Protein AF-A0A2H0YDU5-F1 (afdb_monomer)

Solvent-accessible surface area (backbone atoms only — not comparable to full-atom values): 7111 Å² total; per-residue (Å²): 132,91,78,86,75,84,84,73,52,73,66,55,51,52,49,52,52,50,53,57,43,40,78,77,42,69,82,72,59,81,78,70,63,57,66,54,45,39,44,71,73,66,65,30,44,80,42,69,35,79,58,33,37,81,79,69,70,35,64,54,46,59,42,95,88,64,51,35,38,37,30,18,30,65,36,59,77,74,31,58,72,60,30,53,51,44,54,53,52,38,50,44,52,55,65,77,40,41,76,56,59,76,74,56,78,69,89,47,73,63,61,49,51,37,58,72,71,72,102

Sequence (119 aa):
MSFELPRLTYAEIGRKAREFLHELHPSQEIPIPIEEIIELKLRLNIYPFPRLYRDHGLNGFLTADRTTIMVDEIQYDQMHEKCRFTLAHELGHCVLHESFYADLQFKLVHEYMEWREGL

Mean predicted aligned error: 5.73 Å

Foldseek 3Di:
DDDDDDDDDPVRLVVVLVVVLCVQPVVPDPPRPLQCCQCPVVVAAEAADECCCVPPVDQWAQDLVRRYIYGHNCCVPPVVVSRSVSSSVRVSCCPSCVVVSVPDPPPDPVVVVCVVVVD

Structure (mmCIF, N/CA/C/O backbone):
data_AF-A0A2H0YDU5-F1
#
_entry.id   AF-A0A2H0YDU5-F1
#
loop_
_atom_site.group_PDB
_atom_site.id
_atom_site.type_symbol
_atom_site.label_atom_id
_atom_site.label_alt_id
_atom_site.label_comp_id
_atom_site.label_asym_id
_atom_site.label_entity_id
_atom_site.label_seq_id
_atom_site.pdbx_PDB_ins_code
_atom_site.Cartn_x
_atom_site.Cartn_y
_atom_site.Cartn_z
_atom_site.occupancy
_atom_site.B_iso_or_equiv
_atom_site.auth_seq_id
_atom_site.auth_comp_id
_atom_site.auth_asym_id
_atom_site.auth_atom_id
_atom_site.pdbx_PDB_model_num
ATOM 1 N N . MET A 1 1 ? -20.274 -5.240 -19.057 1.00 44.66 1 MET A N 1
ATOM 2 C CA . MET A 1 1 ? -21.082 -4.739 -17.923 1.00 44.66 1 MET A CA 1
ATOM 3 C C . MET A 1 1 ? -20.721 -3.273 -17.760 1.00 44.66 1 MET A C 1
ATOM 5 O O . MET A 1 1 ? -19.536 -2.986 -17.836 1.00 44.66 1 MET A O 1
ATOM 9 N N . SER A 1 2 ? -21.676 -2.346 -17.640 1.00 46.03 2 SER A N 1
ATOM 10 C CA . SER A 1 2 ? -21.336 -0.951 -17.325 1.00 46.03 2 SER A CA 1
ATOM 11 C C . SER A 1 2 ? -21.192 -0.829 -15.812 1.00 46.03 2 SER A C 1
ATOM 13 O O . SER A 1 2 ? -22.188 -0.903 -15.092 1.00 46.03 2 SER A O 1
ATOM 15 N N . PHE A 1 3 ? -19.960 -0.711 -15.332 1.00 55.25 3 PHE A N 1
ATOM 16 C CA . PHE A 1 3 ? -19.682 -0.452 -13.925 1.00 55.25 3 PHE A CA 1
ATOM 17 C C . PHE A 1 3 ? -19.710 1.063 -13.697 1.00 55.25 3 PHE A C 1
ATOM 19 O O . PHE A 1 3 ? -18.942 1.797 -14.312 1.00 55.25 3 PHE A O 1
ATOM 26 N N . GLU A 1 4 ? -20.601 1.549 -12.832 1.00 60.88 4 GLU A N 1
ATOM 27 C CA . GLU A 1 4 ? -20.556 2.940 -12.375 1.00 60.88 4 GLU A CA 1
ATOM 28 C C . GLU A 1 4 ? -19.643 3.027 -11.148 1.00 60.88 4 GLU A C 1
ATOM 30 O O . GLU A 1 4 ? -20.051 2.745 -10.022 1.00 60.88 4 GLU A O 1
ATOM 35 N N . LEU A 1 5 ? -18.378 3.392 -11.369 1.00 65.81 5 LEU 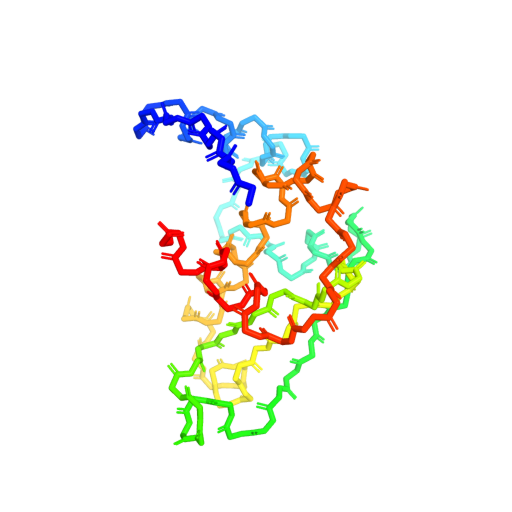A N 1
ATOM 36 C CA . LEU A 1 5 ? -17.461 3.710 -10.278 1.00 65.81 5 LEU A CA 1
ATOM 37 C C . LEU A 1 5 ? -17.841 5.079 -9.679 1.00 65.81 5 LEU A C 1
ATOM 39 O O . LEU A 1 5 ? -17.902 6.070 -10.418 1.00 65.81 5 LEU A O 1
ATOM 4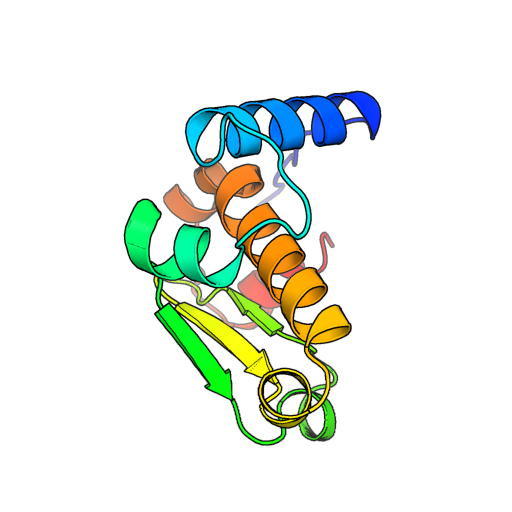3 N N . PRO A 1 6 ? -18.078 5.182 -8.357 1.00 74.44 6 PRO A N 1
ATOM 44 C CA . PRO A 1 6 ? -18.373 6.452 -7.718 1.00 74.44 6 PRO A CA 1
ATOM 45 C C . PRO A 1 6 ? -17.169 7.381 -7.868 1.00 74.44 6 PRO A C 1
ATOM 47 O O . PRO A 1 6 ? -16.066 7.091 -7.401 1.00 74.44 6 PRO A O 1
ATOM 50 N N . ARG A 1 7 ? -17.380 8.524 -8.524 1.00 82.25 7 ARG A N 1
ATOM 51 C CA . ARG A 1 7 ? -16.350 9.555 -8.664 1.00 82.25 7 ARG A CA 1
ATOM 52 C C . ARG A 1 7 ? -16.255 10.350 -7.371 1.00 82.25 7 ARG A C 1
ATOM 54 O O . ARG A 1 7 ? -17.092 11.208 -7.109 1.00 82.25 7 ARG A O 1
ATOM 61 N N . LEU A 1 8 ? -15.228 10.057 -6.584 1.00 85.75 8 LEU A N 1
ATOM 62 C CA . LEU A 1 8 ? -14.901 10.809 -5.379 1.00 85.75 8 LEU A CA 1
ATOM 63 C C . LEU A 1 8 ? -14.022 12.015 -5.721 1.00 85.75 8 LEU A C 1
ATOM 65 O O . LEU A 1 8 ? -13.107 11.940 -6.540 1.00 85.75 8 LEU A O 1
ATOM 69 N N . THR A 1 9 ? -14.270 13.129 -5.049 1.00 92.06 9 THR A N 1
ATOM 70 C CA . THR A 1 9 ? -13.391 14.297 -5.057 1.00 92.06 9 THR A CA 1
ATOM 71 C C . THR A 1 9 ? -12.121 14.029 -4.247 1.00 92.06 9 THR A C 1
ATOM 73 O O . THR A 1 9 ? -12.106 13.215 -3.321 1.00 92.06 9 THR A O 1
ATOM 76 N N . TYR A 1 10 ? -11.050 14.786 -4.509 1.00 90.56 10 TYR A N 1
ATOM 77 C CA . TYR A 1 10 ? -9.828 14.717 -3.695 1.00 90.56 10 TYR A CA 1
ATOM 78 C C . TYR A 1 10 ? -10.081 14.967 -2.202 1.00 90.56 10 TYR A C 1
ATOM 80 O O . TYR A 1 10 ? -9.418 14.369 -1.354 1.00 90.56 10 TYR A O 1
ATOM 88 N N . ALA A 1 11 ? -11.052 15.821 -1.863 1.00 94.62 11 ALA A N 1
ATOM 89 C CA . ALA A 1 11 ? -11.424 16.083 -0.477 1.00 94.62 11 ALA A CA 1
ATOM 90 C C . ALA A 1 11 ? -12.037 14.841 0.193 1.00 94.62 11 ALA A C 1
ATOM 92 O O . ALA A 1 11 ? -11.692 14.524 1.333 1.00 94.62 11 ALA A O 1
ATOM 93 N N . GLU A 1 12 ? -12.902 14.116 -0.520 1.00 92.50 12 GLU A N 1
ATOM 94 C CA . GLU A 1 12 ? -13.516 12.875 -0.039 1.00 92.50 12 GLU A CA 1
ATOM 95 C C . GLU A 1 12 ? -12.497 11.747 0.095 1.00 92.50 12 GLU A C 1
ATOM 97 O O . GLU A 1 12 ? -12.484 11.069 1.123 1.00 92.50 12 GLU A O 1
ATOM 102 N N . ILE A 1 13 ? -11.607 11.587 -0.892 1.00 90.25 13 ILE A N 1
ATOM 103 C CA . ILE A 1 13 ? -10.501 10.620 -0.835 1.00 90.25 13 ILE A CA 1
ATOM 104 C C . ILE A 1 13 ? -9.606 10.932 0.369 1.00 90.25 13 ILE A C 1
ATOM 106 O O . ILE A 1 13 ? -9.336 10.055 1.186 1.00 90.25 13 ILE A O 1
ATOM 110 N N . GLY A 1 14 ? -9.206 12.195 0.539 1.00 92.00 14 GLY A N 1
ATOM 111 C CA . GLY A 1 14 ? -8.372 12.618 1.661 1.00 92.00 14 GLY A CA 1
ATOM 112 C C . GLY A 1 14 ? -9.046 12.425 3.021 1.00 92.00 14 GLY A C 1
ATOM 113 O O . GLY A 1 14 ? -8.377 12.072 3.990 1.00 92.00 14 GLY A O 1
ATOM 114 N N . ARG A 1 15 ? -10.367 12.630 3.114 1.00 94.06 15 ARG A N 1
ATOM 115 C CA . ARG A 1 15 ? -11.131 12.349 4.338 1.00 94.06 15 ARG A CA 1
ATOM 116 C C . ARG A 1 15 ? -11.128 10.853 4.654 1.00 94.06 15 ARG A C 1
ATOM 118 O O . ARG A 1 15 ? -10.743 10.499 5.762 1.00 94.06 15 ARG A O 1
ATOM 125 N N . LYS A 1 16 ? -11.473 10.002 3.683 1.00 92.12 16 LYS A N 1
ATOM 126 C CA . LYS A 1 16 ? -11.460 8.538 3.844 1.00 92.12 16 LYS A CA 1
ATOM 127 C C . LYS A 1 16 ? -10.080 8.022 4.253 1.00 92.12 16 LYS A C 1
ATOM 129 O O . LYS A 1 16 ? -9.983 7.228 5.177 1.00 92.12 16 LYS A O 1
ATOM 134 N N . ALA A 1 17 ? -9.016 8.520 3.621 1.00 92.06 17 ALA A N 1
ATOM 135 C CA . ALA A 1 17 ? -7.646 8.147 3.965 1.00 92.06 17 ALA A CA 1
ATOM 136 C C . ALA A 1 17 ? -7.276 8.537 5.407 1.00 92.06 17 ALA A C 1
ATOM 138 O O . ALA A 1 17 ? -6.654 7.748 6.113 1.00 92.06 17 ALA A O 1
ATOM 139 N N . ARG A 1 18 ? -7.678 9.731 5.870 1.00 92.75 18 ARG A N 1
ATOM 140 C CA . ARG A 1 18 ? -7.443 10.168 7.258 1.00 92.75 18 ARG A CA 1
ATOM 141 C C . ARG A 1 18 ? -8.232 9.351 8.273 1.00 92.75 18 ARG A C 1
ATOM 143 O O . ARG A 1 18 ? -7.675 9.018 9.310 1.00 92.75 18 ARG A O 1
ATOM 150 N N . GLU A 1 19 ? -9.498 9.053 7.990 1.00 94.44 19 GLU A N 1
ATOM 151 C CA . GLU A 1 19 ? -10.346 8.216 8.851 1.00 94.44 19 GLU A CA 1
ATOM 152 C C . GLU A 1 19 ? -9.748 6.814 8.989 1.00 94.44 19 GLU A C 1
ATOM 154 O O . GLU A 1 19 ? -9.463 6.378 10.101 1.00 94.44 19 GLU A O 1
ATOM 159 N N . PHE A 1 20 ? -9.428 6.181 7.859 1.00 93.88 20 PHE A N 1
ATOM 160 C CA . PHE A 1 20 ? -8.770 4.878 7.815 1.00 93.88 20 PHE A CA 1
ATOM 161 C C . PHE A 1 20 ? -7.445 4.862 8.591 1.00 93.88 20 PHE A C 1
ATOM 163 O O . PHE A 1 20 ? -7.192 3.981 9.412 1.00 93.88 20 PHE A O 1
ATOM 170 N N . LEU A 1 21 ? -6.594 5.869 8.370 1.00 94.94 21 LEU A N 1
ATOM 171 C CA . LEU A 1 21 ? -5.323 5.966 9.078 1.00 94.94 21 LEU A CA 1
ATOM 172 C C . LEU A 1 21 ? -5.520 6.207 10.577 1.00 94.94 21 LEU A C 1
ATOM 174 O O . LEU A 1 21 ? -4.750 5.678 11.366 1.00 94.94 21 LEU A O 1
ATOM 178 N N . HIS A 1 22 ? -6.521 6.987 10.986 1.00 95.50 22 HIS A N 1
ATOM 179 C CA . HIS A 1 22 ? -6.770 7.269 12.398 1.00 95.50 22 HIS A CA 1
ATOM 180 C C . HIS A 1 22 ? -7.204 6.021 13.173 1.00 95.50 22 HIS A C 1
ATOM 182 O O . HIS A 1 22 ? -6.803 5.867 14.321 1.00 95.50 22 HIS A O 1
ATOM 188 N N . GLU A 1 23 ? -7.959 5.111 12.555 1.00 95.44 23 GLU A N 1
ATOM 189 C CA . GLU A 1 23 ? -8.349 3.839 13.178 1.00 95.44 23 GLU A CA 1
ATOM 190 C C . GLU A 1 23 ? -7.143 2.925 13.435 1.00 95.44 23 GLU A C 1
ATOM 192 O O . GLU A 1 23 ? -7.061 2.262 14.470 1.00 95.44 23 GLU A O 1
ATOM 197 N N . LEU A 1 24 ? -6.181 2.908 12.510 1.00 95.69 24 LEU A N 1
ATOM 198 C CA . LEU A 1 24 ? -5.037 1.999 12.565 1.00 95.69 24 LEU A CA 1
ATOM 199 C C . LEU A 1 24 ? -3.826 2.622 13.258 1.00 95.69 24 LEU A C 1
ATOM 201 O O . LEU A 1 24 ? -3.087 1.923 13.942 1.00 95.69 24 LEU A O 1
ATOM 205 N N . HIS A 1 25 ? -3.602 3.922 13.107 1.00 95.81 25 HIS A N 1
ATOM 206 C CA . HIS A 1 25 ? -2.476 4.676 13.663 1.00 95.81 25 HIS A CA 1
ATOM 207 C C . HIS A 1 25 ? -2.952 6.035 14.206 1.00 95.81 25 HIS A C 1
ATOM 209 O O . HIS A 1 25 ? -2.685 7.081 13.602 1.00 95.81 25 HIS A O 1
ATOM 215 N N . PRO A 1 26 ? -3.653 6.049 15.360 1.00 94.69 26 PRO A N 1
ATOM 216 C CA . PRO A 1 26 ? -4.267 7.264 15.894 1.00 94.69 26 PRO A CA 1
ATOM 217 C C . PRO A 1 26 ? -3.280 8.400 16.176 1.00 94.69 26 PRO A C 1
ATOM 219 O O . PRO A 1 26 ? -3.678 9.562 16.106 1.00 94.69 26 PRO A O 1
ATOM 222 N N . SER A 1 27 ? -2.013 8.084 16.484 1.00 94.56 27 SER A N 1
ATOM 223 C CA . SER A 1 27 ? -0.987 9.091 16.786 1.00 94.56 27 SER A CA 1
ATOM 224 C C . SER A 1 27 ? -0.606 9.936 15.571 1.00 94.56 27 SER A C 1
ATOM 226 O O . SER A 1 27 ? -0.135 11.055 15.743 1.00 94.56 27 SER A O 1
ATOM 228 N N . GLN A 1 28 ? -0.814 9.419 14.350 1.00 90.81 28 GLN A N 1
ATOM 229 C CA . GLN A 1 28 ? -0.422 10.062 13.087 1.00 90.81 28 GLN A CA 1
ATOM 230 C C . GLN A 1 28 ? 1.061 10.473 13.036 1.00 90.81 28 GLN A C 1
ATOM 232 O O . GLN A 1 28 ? 1.457 11.309 12.223 1.00 90.81 28 GLN A O 1
ATOM 237 N N . GLU A 1 29 ? 1.892 9.872 13.891 1.00 94.56 29 GLU A N 1
ATOM 238 C CA . GLU A 1 29 ? 3.318 10.162 13.952 1.00 94.56 29 GLU A CA 1
ATOM 239 C C . GLU A 1 29 ? 4.001 9.732 12.659 1.00 94.56 29 GLU A C 1
ATOM 241 O O . GLU A 1 29 ? 3.788 8.624 12.156 1.00 94.56 29 GLU A O 1
ATOM 246 N N . ILE A 1 30 ? 4.822 10.637 12.129 1.00 92.50 30 ILE A N 1
ATOM 247 C CA . ILE A 1 30 ? 5.613 10.416 10.926 1.00 92.50 30 ILE A CA 1
ATOM 248 C C . ILE A 1 30 ? 6.974 9.831 11.343 1.00 92.50 30 ILE A C 1
ATOM 250 O O . ILE A 1 30 ? 7.587 10.330 12.287 1.00 92.50 30 ILE A O 1
ATOM 254 N N . PRO A 1 31 ? 7.474 8.819 10.617 1.00 92.44 31 PRO A N 1
ATOM 255 C CA . PRO A 1 31 ? 6.930 8.342 9.351 1.00 92.44 31 PRO A CA 1
ATOM 256 C C . PRO A 1 31 ? 5.871 7.240 9.550 1.00 92.44 31 PRO A C 1
ATOM 258 O O . PRO A 1 31 ? 6.076 6.318 10.329 1.00 92.44 31 PRO A O 1
ATOM 261 N N . ILE A 1 32 ? 4.751 7.313 8.811 1.00 95.81 32 ILE A N 1
ATOM 262 C CA . ILE A 1 32 ? 3.604 6.391 8.959 1.00 95.81 32 ILE A CA 1
ATOM 263 C C . ILE A 1 32 ? 4.042 4.928 8.758 1.00 95.81 32 ILE A C 1
ATOM 265 O O . ILE A 1 32 ? 4.528 4.625 7.663 1.00 95.81 32 ILE A O 1
ATOM 269 N N . PRO A 1 33 ? 3.867 4.019 9.737 1.00 96.44 33 PRO A N 1
ATOM 270 C CA . PRO A 1 33 ? 4.413 2.658 9.688 1.00 96.44 33 PRO A CA 1
ATOM 271 C C . PRO A 1 33 ? 3.585 1.751 8.761 1.00 96.44 33 PRO A C 1
ATOM 273 O O . PRO A 1 33 ? 2.796 0.922 9.206 1.00 96.44 33 PRO A O 1
ATOM 276 N N . ILE A 1 34 ? 3.709 1.963 7.449 1.00 97.25 34 ILE A N 1
ATOM 277 C CA . ILE A 1 34 ? 2.836 1.347 6.447 1.00 97.25 34 ILE A CA 1
ATOM 278 C C . ILE A 1 34 ? 3.030 -0.169 6.353 1.00 97.25 34 ILE A C 1
ATOM 280 O O . ILE A 1 34 ? 2.026 -0.869 6.250 1.00 97.25 34 ILE A O 1
ATOM 284 N N . GLU A 1 35 ? 4.262 -0.684 6.466 1.00 97.31 35 GLU A N 1
ATOM 285 C CA . GLU A 1 35 ? 4.497 -2.133 6.498 1.00 97.31 35 GLU A CA 1
ATOM 286 C C . GLU A 1 35 ? 3.789 -2.781 7.696 1.00 97.31 35 GLU A C 1
ATOM 288 O O . GLU A 1 35 ? 3.021 -3.722 7.522 1.00 97.31 35 GLU A O 1
ATOM 293 N N . GLU A 1 36 ? 3.939 -2.217 8.901 1.00 97.25 36 GLU A N 1
ATOM 294 C CA . GLU A 1 36 ? 3.277 -2.739 10.106 1.00 97.25 36 GLU A CA 1
ATOM 295 C C . GLU A 1 36 ? 1.749 -2.680 10.008 1.00 97.25 36 GLU A C 1
ATOM 297 O O . GLU A 1 36 ? 1.051 -3.588 10.463 1.00 97.25 36 GLU A O 1
ATOM 302 N N . ILE A 1 37 ? 1.206 -1.606 9.426 1.00 97.50 37 ILE A N 1
ATOM 303 C CA . ILE A 1 37 ? -0.236 -1.487 9.195 1.00 97.50 37 ILE A CA 1
ATOM 304 C C . ILE A 1 37 ? -0.711 -2.621 8.276 1.00 97.50 37 ILE A C 1
ATOM 306 O O . ILE A 1 37 ? -1.684 -3.299 8.606 1.00 97.50 37 ILE A O 1
ATOM 310 N N . ILE A 1 38 ? -0.018 -2.850 7.161 1.00 97.56 38 ILE A N 1
ATOM 311 C CA . ILE A 1 38 ? -0.377 -3.870 6.169 1.00 97.56 38 ILE A CA 1
ATOM 312 C C . ILE A 1 38 ? -0.241 -5.281 6.760 1.00 97.56 38 ILE A C 1
ATOM 314 O O . ILE A 1 38 ? -1.210 -6.041 6.753 1.00 97.56 38 ILE A O 1
ATOM 318 N N . GLU A 1 39 ? 0.917 -5.621 7.325 1.00 97.44 39 GLU A N 1
ATOM 319 C CA . GLU A 1 39 ? 1.219 -6.989 7.759 1.00 97.44 39 GLU A CA 1
ATOM 320 C C . GLU A 1 39 ? 0.589 -7.348 9.105 1.00 97.44 39 GLU A C 1
ATOM 322 O O . GLU A 1 39 ? 0.017 -8.427 9.264 1.00 97.44 39 GLU A O 1
ATOM 327 N N . LEU A 1 40 ? 0.660 -6.452 10.092 1.00 96.81 40 LEU A N 1
ATOM 328 C CA . LEU A 1 40 ? 0.281 -6.787 11.468 1.00 96.81 40 LEU A CA 1
ATOM 329 C C . LEU A 1 40 ? -1.175 -6.439 11.773 1.00 96.81 40 LEU A C 1
ATOM 331 O O . LEU A 1 40 ? -1.858 -7.202 12.460 1.00 96.81 40 LEU A O 1
ATOM 335 N N . LYS A 1 41 ? -1.662 -5.293 11.280 1.00 96.00 41 LYS A N 1
ATOM 336 C CA . LYS A 1 41 ? -3.026 -4.821 11.584 1.00 96.00 41 LYS A CA 1
ATOM 337 C C . LYS A 1 41 ? -4.049 -5.368 10.596 1.00 96.00 41 LYS A C 1
ATOM 339 O O . LYS A 1 41 ? -5.103 -5.833 11.021 1.00 96.00 41 LYS A O 1
ATOM 344 N N . LEU A 1 42 ? -3.724 -5.355 9.303 1.00 95.00 42 LEU A N 1
ATOM 345 C CA . LEU A 1 42 ? -4.622 -5.808 8.236 1.00 95.00 42 LEU A CA 1
ATOM 346 C C . LEU A 1 42 ? -4.392 -7.263 7.815 1.00 95.00 42 LEU A C 1
ATOM 348 O O . LEU A 1 42 ? -5.252 -7.836 7.153 1.00 95.00 42 LEU A O 1
ATOM 352 N N . ARG A 1 43 ? -3.280 -7.879 8.245 1.00 96.19 43 ARG A N 1
ATOM 353 C CA . ARG A 1 43 ? -2.920 -9.277 7.941 1.00 96.19 43 ARG A CA 1
ATOM 354 C C . ARG A 1 43 ? -2.808 -9.568 6.441 1.00 96.19 43 ARG A C 1
ATOM 356 O O . ARG A 1 43 ? -3.132 -10.668 5.995 1.00 96.19 43 ARG A O 1
ATOM 363 N N . LEU A 1 44 ? -2.355 -8.578 5.680 1.00 96.19 44 LEU A N 1
ATOM 364 C CA . LEU A 1 44 ? -1.991 -8.717 4.275 1.00 96.19 44 LEU A CA 1
ATOM 365 C C . LEU A 1 44 ? -0.503 -9.048 4.166 1.00 96.19 44 LEU A C 1
ATOM 367 O O . LEU A 1 44 ? 0.290 -8.621 4.998 1.00 96.19 44 LEU A O 1
ATOM 371 N N . ASN A 1 45 ? -0.104 -9.765 3.124 1.00 97.94 45 ASN A N 1
ATOM 372 C CA . ASN A 1 45 ? 1.310 -10.026 2.863 1.00 97.94 45 ASN A CA 1
ATOM 373 C C . ASN A 1 45 ? 1.918 -8.909 2.011 1.00 97.94 45 ASN A C 1
ATOM 375 O O . ASN A 1 45 ? 1.270 -8.409 1.090 1.00 97.94 45 ASN A O 1
ATOM 379 N N . ILE A 1 46 ? 3.188 -8.588 2.248 1.00 98.38 46 ILE A N 1
ATOM 380 C CA . ILE A 1 46 ? 4.010 -7.820 1.310 1.00 98.38 46 ILE A CA 1
ATOM 381 C C . ILE A 1 46 ? 4.998 -8.787 0.663 1.00 98.38 46 ILE A C 1
ATOM 383 O O . ILE A 1 46 ? 5.728 -9.492 1.355 1.00 98.38 46 ILE A O 1
ATOM 387 N N . TYR A 1 47 ? 5.014 -8.844 -0.668 1.00 98.31 47 TYR A N 1
ATOM 388 C CA . TYR A 1 47 ? 5.917 -9.724 -1.403 1.00 98.31 47 TYR A CA 1
ATOM 389 C C . TYR A 1 47 ? 6.789 -8.933 -2.388 1.00 98.31 47 TYR A C 1
ATOM 391 O O . TYR A 1 47 ? 6.261 -8.382 -3.362 1.00 98.31 47 TYR A O 1
ATOM 399 N N . PRO A 1 48 ? 8.118 -8.892 -2.179 1.00 97.88 48 PRO A N 1
ATOM 400 C CA . PRO A 1 48 ? 9.061 -8.333 -3.141 1.00 97.88 48 PRO A CA 1
ATOM 401 C C . PRO A 1 48 ? 9.117 -9.218 -4.392 1.00 97.88 48 PRO A C 1
ATOM 403 O O . PRO A 1 48 ? 9.634 -10.333 -4.367 1.00 97.88 48 PRO A O 1
ATOM 406 N N . PHE A 1 49 ? 8.551 -8.738 -5.496 1.00 97.19 49 PHE A N 1
ATOM 407 C CA . PHE A 1 49 ? 8.528 -9.430 -6.775 1.00 97.19 49 PHE A CA 1
ATOM 408 C C . PHE A 1 49 ? 9.762 -9.033 -7.604 1.00 97.19 49 PHE A C 1
ATOM 410 O O . PHE A 1 49 ? 9.910 -7.855 -7.966 1.00 97.19 49 PHE A O 1
ATOM 417 N N . PRO A 1 50 ? 10.636 -9.990 -7.966 1.00 97.38 50 PRO A N 1
ATOM 418 C CA . PRO A 1 50 ? 11.842 -9.690 -8.722 1.00 97.38 50 PRO A CA 1
ATOM 419 C C . PRO A 1 50 ? 11.527 -9.086 -10.087 1.00 97.38 50 PRO A C 1
ATOM 421 O O . PRO A 1 50 ? 10.751 -9.634 -10.868 1.00 97.38 50 PRO A O 1
ATOM 424 N N .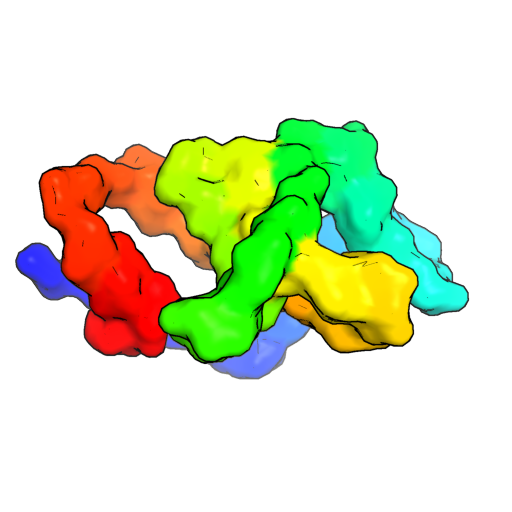 ARG A 1 51 ? 12.226 -8.001 -10.432 1.00 95.50 51 ARG A N 1
ATOM 425 C CA . ARG A 1 51 ? 12.171 -7.367 -11.764 1.00 95.50 51 ARG A CA 1
ATOM 426 C C . ARG A 1 51 ? 10.787 -6.838 -12.186 1.00 95.50 51 ARG A C 1
ATOM 428 O O . ARG A 1 51 ? 10.614 -6.575 -13.378 1.00 95.50 51 ARG A O 1
ATOM 435 N N . LEU A 1 52 ? 9.837 -6.664 -11.265 1.00 95.62 52 LEU A N 1
ATOM 436 C CA . LEU A 1 52 ? 8.456 -6.274 -11.576 1.00 95.62 52 LEU A CA 1
ATOM 437 C C . LEU A 1 52 ? 8.387 -5.018 -12.454 1.00 95.62 52 LEU A C 1
ATOM 439 O O . LEU A 1 52 ? 7.718 -5.009 -13.489 1.00 95.62 52 LEU A O 1
ATOM 443 N N . TYR A 1 53 ? 9.136 -3.979 -12.091 1.00 93.94 53 TYR A N 1
ATOM 444 C CA . TYR A 1 53 ? 9.161 -2.740 -12.858 1.00 93.94 53 TYR A CA 1
ATOM 445 C C . TYR A 1 53 ? 9.863 -2.917 -14.202 1.00 93.94 53 TYR A C 1
ATOM 447 O O . TYR A 1 53 ? 9.391 -2.427 -15.223 1.00 93.94 53 TYR A O 1
ATOM 455 N N . ARG A 1 54 ? 10.988 -3.635 -14.230 1.00 94.94 54 ARG A N 1
ATOM 456 C CA . ARG A 1 54 ? 11.762 -3.818 -15.464 1.00 94.94 54 ARG A CA 1
ATOM 457 C C . ARG A 1 54 ? 10.979 -4.583 -16.530 1.00 94.94 54 ARG A C 1
ATOM 459 O O . ARG A 1 54 ? 11.060 -4.217 -17.697 1.00 94.94 54 ARG A O 1
ATOM 466 N N . ASP A 1 55 ? 10.281 -5.641 -16.134 1.00 95.44 55 ASP A N 1
ATOM 467 C CA . ASP A 1 55 ? 9.661 -6.570 -17.082 1.00 95.44 55 ASP A CA 1
ATOM 468 C C . ASP A 1 55 ? 8.200 -6.200 -17.386 1.00 95.44 55 ASP A C 1
ATOM 470 O O . ASP A 1 55 ? 7.705 -6.509 -18.470 1.00 95.44 55 ASP A O 1
ATOM 474 N N . HIS A 1 56 ? 7.523 -5.505 -16.462 1.00 92.06 56 HIS A N 1
ATOM 475 C CA . HIS A 1 56 ? 6.096 -5.180 -16.575 1.00 92.06 56 HIS A CA 1
ATOM 476 C C . HIS A 1 56 ? 5.768 -3.689 -16.422 1.00 92.06 56 HIS A C 1
ATOM 478 O O . HIS A 1 56 ? 4.617 -3.304 -16.601 1.00 92.06 56 HIS A O 1
ATOM 484 N N . GLY A 1 57 ? 6.737 -2.836 -16.080 1.00 93.19 57 GLY A N 1
ATOM 485 C CA . GLY A 1 57 ? 6.509 -1.405 -15.852 1.00 93.19 57 GLY A CA 1
ATOM 486 C C . GLY A 1 57 ? 5.761 -1.078 -14.555 1.00 93.19 57 GLY A C 1
ATOM 487 O O . GLY A 1 57 ? 5.384 0.072 -14.346 1.00 93.19 57 GLY A O 1
ATOM 488 N N . LEU A 1 58 ? 5.542 -2.061 -13.674 1.00 93.44 58 LEU A N 1
ATOM 489 C CA . LEU A 1 58 ? 4.748 -1.900 -12.454 1.00 93.44 58 LEU A CA 1
ATOM 490 C C . LEU A 1 58 ? 5.633 -1.650 -11.228 1.00 93.44 58 LEU A C 1
ATOM 492 O O . LEU A 1 58 ? 6.658 -2.298 -11.049 1.00 93.44 58 LEU A O 1
ATOM 496 N N . ASN A 1 59 ? 5.228 -0.725 -10.354 1.00 96.31 59 ASN A N 1
ATOM 497 C CA . ASN A 1 59 ? 5.906 -0.520 -9.065 1.00 96.31 59 ASN A CA 1
ATOM 498 C C . ASN A 1 59 ? 5.392 -1.488 -7.989 1.00 96.31 59 ASN A C 1
ATOM 500 O O . ASN A 1 59 ? 6.159 -1.925 -7.137 1.00 96.31 59 ASN A O 1
ATOM 504 N N . GLY A 1 60 ? 4.110 -1.836 -8.061 1.00 95.75 60 GLY A N 1
ATOM 505 C CA . GLY A 1 60 ? 3.442 -2.819 -7.223 1.00 95.75 60 GLY A CA 1
ATOM 506 C C . GLY A 1 60 ? 2.047 -3.122 -7.764 1.00 95.75 60 GLY A C 1
ATOM 507 O O . GLY A 1 60 ? 1.639 -2.511 -8.755 1.00 95.75 60 GLY A O 1
ATOM 508 N N . PHE A 1 61 ? 1.365 -4.106 -7.180 1.00 94.31 61 PHE A N 1
ATOM 509 C CA . PHE A 1 61 ? -0.053 -4.396 -7.408 1.00 94.31 61 PHE A CA 1
ATOM 510 C C . PHE A 1 61 ? -0.639 -5.245 -6.269 1.00 94.31 61 PHE A C 1
ATOM 512 O O . PHE A 1 61 ? 0.049 -6.101 -5.709 1.00 94.31 61 PHE A O 1
ATOM 519 N N . LEU A 1 62 ? -1.921 -5.057 -5.957 1.00 92.19 62 LEU A N 1
ATOM 520 C CA . LEU A 1 62 ? -2.687 -5.954 -5.084 1.00 92.19 62 LEU A CA 1
ATOM 521 C C . LEU A 1 62 ? -3.156 -7.206 -5.846 1.00 92.19 62 LEU A C 1
ATOM 523 O O . LEU A 1 62 ? -3.751 -7.094 -6.920 1.00 92.19 62 LEU A O 1
ATOM 527 N N . THR A 1 63 ? -2.930 -8.402 -5.298 1.00 88.62 63 THR A N 1
ATOM 528 C CA . THR A 1 63 ? -3.420 -9.657 -5.891 1.00 88.62 63 THR A CA 1
ATOM 529 C C . THR A 1 63 ? -4.947 -9.696 -5.973 1.00 88.62 63 THR A C 1
ATOM 531 O O . THR A 1 63 ? -5.646 -9.067 -5.182 1.00 88.62 63 THR A O 1
ATOM 534 N N . ALA A 1 64 ? -5.491 -10.456 -6.927 1.00 81.69 64 ALA A N 1
ATOM 535 C CA . ALA A 1 64 ? -6.939 -10.518 -7.158 1.00 81.69 64 ALA A CA 1
ATOM 536 C C . ALA A 1 64 ? -7.736 -11.057 -5.949 1.00 81.69 64 ALA A C 1
ATOM 538 O O . ALA A 1 64 ? -8.869 -10.642 -5.725 1.00 81.69 64 ALA A O 1
ATOM 539 N N . ASP A 1 65 ? -7.140 -11.945 -5.149 1.00 85.25 65 ASP A N 1
ATOM 540 C CA . ASP A 1 65 ? -7.700 -12.435 -3.879 1.00 85.25 65 ASP A CA 1
ATOM 541 C C . ASP A 1 65 ? -7.536 -11.444 -2.711 1.00 85.25 65 ASP A C 1
ATOM 543 O O . ASP A 1 65 ? -8.062 -11.679 -1.623 1.00 85.25 65 ASP A O 1
ATOM 547 N N . ARG A 1 66 ? -6.851 -10.319 -2.951 1.00 88.00 66 ARG A N 1
ATOM 548 C CA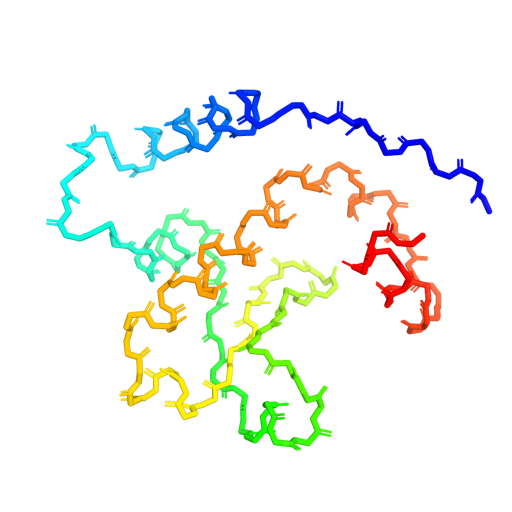 . ARG A 1 66 ? -6.553 -9.233 -2.011 1.00 88.00 66 ARG A CA 1
ATOM 549 C C . ARG A 1 66 ? -5.750 -9.644 -0.785 1.00 88.00 66 ARG A C 1
ATOM 551 O O . ARG A 1 66 ? -5.796 -8.941 0.216 1.00 88.00 66 ARG A O 1
ATOM 558 N N . THR A 1 67 ? -5.015 -10.751 -0.827 1.00 92.38 67 THR A N 1
ATOM 559 C CA . THR A 1 67 ? -4.229 -11.190 0.337 1.00 92.38 67 THR A CA 1
ATOM 560 C C . THR A 1 67 ? -2.789 -10.695 0.317 1.00 92.38 67 THR A C 1
ATOM 562 O O . THR A 1 67 ? -2.114 -10.771 1.342 1.00 92.38 67 THR A O 1
ATOM 565 N N . THR A 1 68 ? -2.295 -10.224 -0.832 1.00 96.12 68 THR A N 1
ATOM 566 C CA . THR A 1 68 ? -0.878 -9.897 -1.019 1.00 96.12 68 THR A CA 1
ATOM 567 C C . THR A 1 68 ? -0.703 -8.638 -1.858 1.00 96.12 68 THR A C 1
ATOM 569 O O . THR A 1 68 ? -1.266 -8.514 -2.943 1.00 96.12 68 THR A O 1
ATOM 572 N N . ILE A 1 69 ? 0.135 -7.720 -1.386 1.00 97.62 69 ILE A N 1
ATOM 573 C CA . ILE A 1 69 ? 0.653 -6.608 -2.178 1.00 97.62 69 ILE A CA 1
ATOM 574 C C . ILE A 1 69 ? 2.010 -7.034 -2.735 1.00 97.62 69 ILE A C 1
ATOM 576 O O . ILE A 1 69 ? 2.973 -7.237 -1.995 1.00 97.62 69 ILE A O 1
ATOM 580 N N . MET A 1 70 ? 2.075 -7.183 -4.053 1.00 98.00 70 MET A N 1
ATOM 581 C CA . MET A 1 70 ? 3.321 -7.389 -4.781 1.00 98.00 70 MET A CA 1
ATOM 582 C C . MET A 1 70 ? 3.996 -6.032 -4.961 1.00 98.00 70 MET A C 1
ATOM 584 O O . MET A 1 70 ? 3.348 -5.084 -5.397 1.00 98.00 70 MET A O 1
ATOM 588 N N . VAL A 1 71 ? 5.284 -5.920 -4.657 1.00 98.00 71 VAL A N 1
ATOM 589 C CA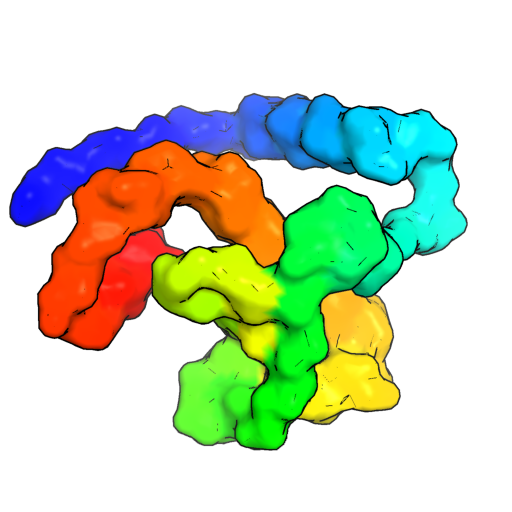 . VAL A 1 71 ? 6.068 -4.684 -4.819 1.00 98.00 71 VAL A CA 1
ATOM 590 C C . VAL A 1 71 ? 7.374 -5.002 -5.530 1.00 98.00 71 VAL A C 1
ATOM 592 O O . VAL A 1 71 ? 7.922 -6.079 -5.346 1.00 98.00 71 VAL A O 1
ATOM 595 N N . ASP A 1 72 ? 7.875 -4.107 -6.377 1.00 98.31 72 ASP A N 1
ATOM 596 C CA . ASP A 1 72 ? 9.151 -4.329 -7.058 1.00 98.31 72 ASP A CA 1
ATOM 597 C C . ASP A 1 72 ? 10.298 -4.503 -6.049 1.00 98.31 72 ASP A C 1
ATOM 599 O O . ASP A 1 72 ? 10.494 -3.671 -5.162 1.00 98.31 72 ASP A O 1
ATOM 603 N N . GLU A 1 73 ? 11.068 -5.581 -6.209 1.00 98.19 73 GLU A N 1
ATOM 604 C CA . GLU A 1 73 ? 12.149 -5.975 -5.295 1.00 98.19 73 GLU A CA 1
ATOM 605 C C . GLU A 1 73 ? 13.197 -4.872 -5.086 1.00 98.19 73 GLU A C 1
ATOM 607 O O . GLU A 1 73 ? 13.568 -4.579 -3.953 1.00 98.19 73 GLU A O 1
ATOM 612 N N . ILE A 1 74 ? 13.624 -4.185 -6.153 1.00 97.44 74 ILE A N 1
ATOM 613 C CA . ILE A 1 74 ? 14.629 -3.115 -6.032 1.00 97.44 74 ILE A CA 1
ATOM 614 C C . ILE A 1 74 ? 14.061 -1.951 -5.218 1.00 97.44 74 ILE A C 1
ATOM 616 O O . ILE A 1 74 ? 14.772 -1.348 -4.412 1.00 97.44 74 ILE A O 1
ATOM 620 N N . GLN A 1 75 ? 12.781 -1.625 -5.410 1.00 96.50 75 GLN A N 1
ATOM 621 C CA . GLN A 1 75 ? 12.139 -0.576 -4.623 1.00 96.50 75 GLN A CA 1
ATOM 622 C C . GLN A 1 75 ? 12.040 -0.959 -3.156 1.00 96.50 75 GLN A C 1
ATOM 624 O O . GLN A 1 75 ? 12.336 -0.126 -2.300 1.00 96.50 75 GLN A O 1
ATOM 629 N N . TYR A 1 76 ? 11.651 -2.203 -2.889 1.00 97.00 76 TYR A N 1
ATOM 630 C CA . TYR A 1 76 ? 11.537 -2.739 -1.542 1.00 97.00 76 TYR A CA 1
ATOM 631 C C . TYR A 1 76 ? 12.878 -2.696 -0.798 1.00 97.00 76 TYR A C 1
ATOM 633 O O . TYR A 1 76 ? 12.952 -2.150 0.303 1.00 97.00 76 TYR A O 1
ATOM 641 N N . ASP A 1 77 ? 13.947 -3.169 -1.439 1.00 96.81 77 ASP A N 1
ATOM 642 C CA . ASP A 1 77 ? 15.261 -3.303 -0.809 1.00 96.81 77 ASP A CA 1
AT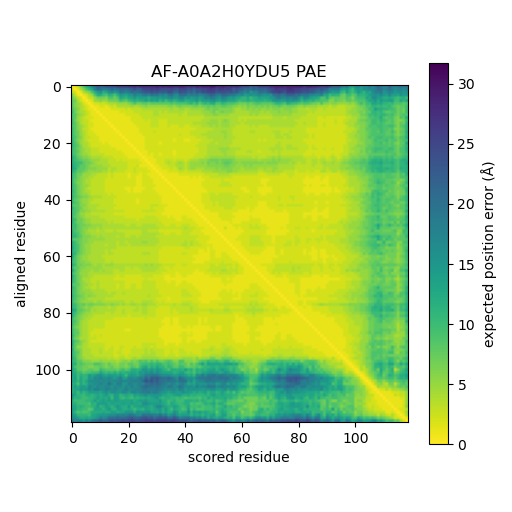OM 643 C C . ASP A 1 77 ? 16.040 -1.984 -0.722 1.00 96.81 77 ASP A C 1
ATOM 645 O O . ASP A 1 77 ? 16.801 -1.776 0.222 1.00 96.81 77 ASP A O 1
ATOM 649 N N . GLN A 1 78 ? 15.909 -1.106 -1.723 1.00 97.25 78 GLN A N 1
ATOM 650 C CA . GLN A 1 78 ? 16.842 0.017 -1.917 1.00 97.25 78 GLN A CA 1
ATOM 651 C C . GLN A 1 78 ? 16.167 1.391 -1.947 1.00 97.25 78 GLN A C 1
ATOM 653 O O . GLN A 1 78 ? 16.855 2.409 -1.860 1.00 97.25 78 GLN A O 1
ATOM 658 N N . MET A 1 79 ? 14.839 1.463 -2.086 1.00 96.06 79 MET A N 1
ATOM 659 C CA . MET A 1 79 ? 14.112 2.724 -2.278 1.00 96.06 79 MET A CA 1
ATOM 660 C C . MET A 1 79 ? 12.963 2.875 -1.277 1.00 96.06 79 MET A C 1
ATOM 662 O O . MET A 1 79 ? 11.809 3.039 -1.671 1.00 96.06 79 MET A O 1
ATOM 666 N N . HIS A 1 80 ? 13.271 2.864 0.023 1.00 92.69 80 HIS A N 1
ATOM 667 C CA . HIS A 1 80 ? 12.270 2.836 1.099 1.00 92.69 80 HIS A CA 1
ATOM 668 C C . HIS A 1 80 ? 11.158 3.891 0.967 1.00 92.69 80 HIS A C 1
ATOM 670 O O . HIS A 1 80 ? 9.990 3.569 1.150 1.00 92.69 80 HIS A O 1
ATOM 676 N N . GLU A 1 81 ? 11.468 5.138 0.600 1.00 94.00 81 GLU A N 1
ATOM 677 C CA . GLU A 1 81 ? 10.441 6.178 0.407 1.00 94.00 81 GLU A CA 1
ATOM 678 C C . GLU A 1 81 ? 9.460 5.824 -0.721 1.00 94.00 81 GLU A C 1
ATOM 680 O O . GLU A 1 81 ? 8.242 5.951 -0.568 1.00 94.00 81 GLU A O 1
ATOM 685 N N . LYS A 1 82 ? 9.987 5.318 -1.842 1.00 95.56 82 LYS A N 1
ATOM 686 C CA . LYS A 1 82 ? 9.193 4.895 -3.000 1.00 95.56 82 LYS A CA 1
ATOM 687 C C . LYS A 1 82 ? 8.396 3.624 -2.697 1.00 95.56 82 LYS A C 1
ATOM 689 O O . LYS A 1 82 ? 7.234 3.528 -3.094 1.00 95.56 82 LYS A O 1
ATOM 694 N N . CYS A 1 83 ? 8.991 2.683 -1.963 1.00 97.00 83 CYS A N 1
ATOM 695 C CA . CYS A 1 83 ? 8.312 1.485 -1.480 1.00 97.00 83 CYS A CA 1
ATOM 696 C C . CYS A 1 83 ? 7.111 1.862 -0.608 1.00 97.00 83 CYS A C 1
ATOM 698 O O . CYS A 1 83 ? 5.988 1.474 -0.911 1.00 97.00 83 CYS A O 1
ATOM 700 N N . ARG A 1 84 ? 7.307 2.722 0.399 1.00 96.94 84 ARG A N 1
ATOM 701 C CA . ARG A 1 84 ? 6.235 3.159 1.307 1.00 96.94 84 ARG A CA 1
ATOM 702 C C . ARG A 1 84 ? 5.090 3.850 0.575 1.00 96.94 84 ARG A C 1
ATOM 704 O O . ARG A 1 84 ? 3.930 3.605 0.896 1.00 96.94 84 ARG A O 1
ATOM 711 N N . PHE A 1 85 ? 5.400 4.678 -0.425 1.00 96.44 85 PHE A N 1
ATOM 712 C CA . PHE A 1 85 ? 4.380 5.270 -1.290 1.00 96.44 85 PHE A CA 1
ATOM 713 C C . PHE A 1 85 ? 3.614 4.203 -2.083 1.00 96.44 85 PHE A C 1
ATOM 715 O O . PHE A 1 85 ? 2.387 4.233 -2.119 1.00 96.44 85 PHE A O 1
ATOM 722 N N . THR A 1 86 ? 4.326 3.250 -2.686 1.00 97.44 86 THR A N 1
ATOM 723 C CA . THR A 1 86 ? 3.722 2.161 -3.468 1.00 97.44 86 THR A CA 1
ATOM 724 C C . THR A 1 86 ? 2.810 1.298 -2.599 1.00 97.44 86 THR A C 1
ATOM 726 O O . THR A 1 86 ? 1.667 1.053 -2.964 1.00 97.44 86 THR A O 1
ATOM 729 N N . LEU A 1 87 ? 3.261 0.916 -1.406 1.00 97.88 87 LEU A N 1
ATOM 730 C CA . LEU A 1 87 ? 2.460 0.164 -0.442 1.00 97.88 87 LEU A CA 1
ATOM 731 C C . LEU A 1 87 ? 1.195 0.924 -0.029 1.00 97.88 87 LEU A C 1
ATOM 733 O O . LEU A 1 87 ? 0.108 0.351 -0.018 1.00 97.88 87 LEU A O 1
ATOM 737 N N . ALA A 1 88 ? 1.311 2.224 0.257 1.00 96.50 88 ALA A N 1
ATOM 738 C CA . ALA A 1 88 ? 0.156 3.057 0.582 1.00 96.50 88 ALA A CA 1
ATOM 739 C C . ALA A 1 88 ? -0.822 3.188 -0.600 1.00 96.50 88 ALA A C 1
ATOM 741 O O . ALA A 1 88 ? -2.035 3.200 -0.390 1.00 96.50 88 ALA A O 1
ATOM 742 N N . HIS A 1 89 ? -0.312 3.264 -1.833 1.00 95.00 89 HIS A N 1
ATOM 743 C CA . HIS A 1 89 ? -1.124 3.302 -3.049 1.00 95.00 89 HIS A CA 1
ATOM 744 C C . HIS A 1 89 ? -1.932 2.009 -3.226 1.00 95.00 89 HIS A C 1
ATOM 746 O O . HIS A 1 89 ? -3.152 2.063 -3.368 1.00 95.00 89 HIS A O 1
ATOM 752 N N . GLU A 1 90 ? -1.276 0.849 -3.145 1.00 95.44 90 GLU A N 1
ATOM 753 C CA . GLU A 1 90 ? -1.938 -0.453 -3.293 1.00 95.44 90 GLU A CA 1
ATOM 754 C C . GLU A 1 90 ? -2.902 -0.758 -2.138 1.00 95.44 90 GLU A C 1
ATOM 756 O O . GLU A 1 90 ? -3.984 -1.310 -2.350 1.00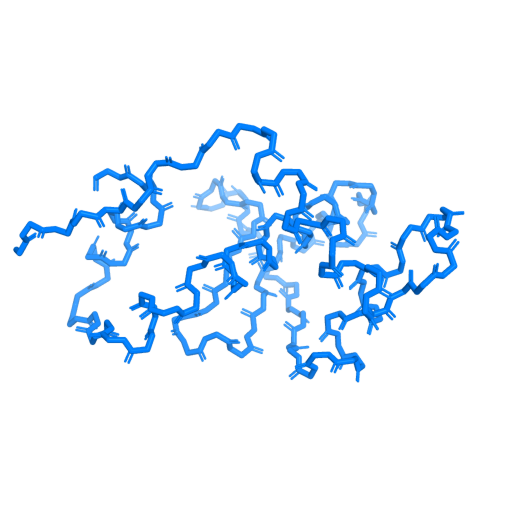 95.44 90 GLU A O 1
ATOM 761 N N . LEU A 1 91 ? -2.581 -0.323 -0.915 1.00 94.62 91 LEU A N 1
ATOM 762 C CA . LEU A 1 91 ? -3.524 -0.388 0.200 1.00 94.62 91 LEU A CA 1
ATOM 763 C C . LEU A 1 91 ? -4.756 0.496 -0.050 1.00 94.62 91 LEU A C 1
ATOM 765 O O . LEU A 1 91 ? -5.879 0.099 0.263 1.00 94.62 91 LEU A O 1
ATOM 769 N N . GLY A 1 92 ? -4.565 1.668 -0.660 1.00 91.81 92 GLY A N 1
ATOM 770 C CA . GLY A 1 92 ? -5.656 2.521 -1.122 1.00 91.81 92 GLY A CA 1
ATOM 771 C C . GLY A 1 92 ? -6.613 1.773 -2.048 1.00 91.81 92 GLY A C 1
ATOM 772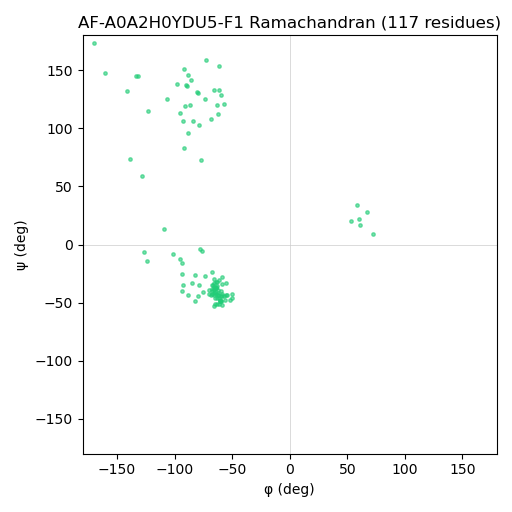 O O . GLY A 1 92 ? -7.825 1.855 -1.847 1.00 91.81 92 GLY A O 1
ATOM 773 N N . HIS A 1 93 ? -6.089 0.975 -2.986 1.00 87.38 93 HIS A N 1
ATOM 774 C CA . HIS A 1 93 ? -6.916 0.125 -3.851 1.00 87.38 93 HIS A CA 1
ATOM 775 C C . HIS A 1 93 ? -7.699 -0.925 -3.068 1.00 87.38 93 HIS A C 1
ATOM 777 O O . HIS A 1 93 ? -8.890 -1.112 -3.318 1.00 87.38 93 HIS A O 1
ATOM 783 N N . CYS A 1 94 ? -7.060 -1.582 -2.098 1.00 87.62 94 CYS A N 1
ATOM 784 C CA . CYS A 1 94 ? -7.714 -2.582 -1.253 1.00 87.62 94 CYS A CA 1
ATOM 785 C C . CYS A 1 94 ? -8.918 -2.001 -0.496 1.00 87.62 94 CYS A C 1
ATOM 787 O O . CYS A 1 94 ? -9.972 -2.633 -0.434 1.00 87.62 94 CYS A O 1
ATOM 789 N N . VAL A 1 95 ? -8.759 -0.800 0.068 1.00 87.75 95 VAL A N 1
ATOM 790 C CA . VAL A 1 95 ? -9.757 -0.153 0.934 1.00 87.75 95 VAL A CA 1
ATOM 791 C C . VAL A 1 95 ? -10.842 0.552 0.125 1.00 87.75 95 VAL A C 1
ATOM 793 O O . VAL A 1 95 ? -12.029 0.389 0.391 1.00 87.75 95 VAL A O 1
ATOM 796 N N . LEU A 1 96 ? -10.461 1.361 -0.867 1.00 85.00 96 LEU A N 1
ATOM 797 C CA . LEU A 1 96 ? -11.417 2.168 -1.630 1.00 85.00 96 LEU A CA 1
ATOM 798 C C . LEU A 1 96 ? -12.241 1.329 -2.594 1.00 85.00 96 LEU A C 1
ATOM 800 O O . LEU A 1 96 ? -13.370 1.714 -2.907 1.00 85.00 96 LEU A O 1
ATOM 804 N N . HIS A 1 97 ? -11.695 0.198 -3.043 1.00 80.19 97 HIS A N 1
ATOM 805 C CA . HIS A 1 97 ? -12.382 -0.663 -3.984 1.00 80.19 97 HIS A CA 1
ATOM 806 C C . HIS A 1 97 ? -12.874 -1.993 -3.405 1.00 80.19 97 HIS A C 1
ATOM 808 O O . HIS A 1 97 ? -13.286 -2.870 -4.163 1.00 80.19 97 HIS A O 1
ATOM 814 N N . GLU A 1 98 ? -12.890 -2.145 -2.078 1.00 78.12 98 GLU A N 1
ATOM 815 C CA . GLU A 1 98 ? -13.269 -3.387 -1.395 1.00 78.12 98 GLU A CA 1
ATOM 816 C C . GLU A 1 98 ? -14.604 -3.971 -1.889 1.00 78.12 98 GLU A C 1
ATOM 818 O O . GLU A 1 98 ? -14.687 -5.165 -2.188 1.00 78.12 98 GLU A O 1
ATOM 823 N N . SER A 1 99 ? -15.631 -3.124 -2.023 1.00 71.06 99 SER A N 1
ATOM 824 C CA . SER A 1 99 ? -16.961 -3.535 -2.483 1.00 71.06 99 SER A CA 1
ATOM 825 C C . SER A 1 99 ? -16.964 -4.024 -3.930 1.00 71.06 99 SER A C 1
ATOM 827 O O . SER A 1 99 ? -17.748 -4.896 -4.274 1.00 71.06 99 SER A O 1
ATOM 829 N N . PHE A 1 100 ? -16.070 -3.510 -4.778 1.00 68.12 100 PHE A N 1
ATOM 830 C CA . PHE A 1 100 ? -15.958 -3.962 -6.166 1.00 68.12 100 PHE A CA 1
ATOM 831 C C . PHE A 1 100 ? -15.272 -5.322 -6.235 1.00 68.12 100 PHE A C 1
ATOM 833 O O . PHE A 1 100 ? -15.735 -6.203 -6.947 1.00 68.12 100 PHE A O 1
ATOM 840 N N . TYR A 1 101 ? -14.224 -5.538 -5.440 1.00 65.88 101 TYR A N 1
ATOM 841 C CA . TYR A 1 101 ? -13.568 -6.842 -5.372 1.00 65.88 101 TYR A CA 1
ATOM 842 C C . TYR A 1 101 ? -14.475 -7.954 -4.831 1.00 65.88 101 TYR A C 1
ATOM 844 O O . TYR A 1 101 ? -14.322 -9.101 -5.238 1.00 65.88 101 TYR A O 1
ATOM 852 N N . ALA A 1 102 ? -15.403 -7.643 -3.920 1.00 66.25 102 ALA A N 1
ATOM 853 C CA . ALA A 1 102 ? -16.337 -8.633 -3.380 1.00 66.25 102 ALA A CA 1
ATOM 854 C C . ALA A 1 102 ? -17.270 -9.220 -4.458 1.00 66.25 102 ALA A C 1
ATOM 856 O O . ALA A 1 102 ? -17.604 -10.403 -4.396 1.00 66.25 102 ALA A O 1
ATOM 857 N N . ASP A 1 103 ? -17.623 -8.413 -5.463 1.00 64.50 103 ASP A N 1
ATOM 858 C CA . ASP A 1 103 ? -18.573 -8.774 -6.521 1.00 64.50 103 ASP A CA 1
ATOM 859 C C . ASP A 1 103 ? -17.893 -9.175 -7.848 1.00 64.50 103 ASP A C 1
ATOM 861 O O . ASP A 1 103 ? -18.554 -9.660 -8.773 1.00 64.50 103 ASP A O 1
ATOM 865 N N . LEU A 1 104 ? -16.570 -9.008 -7.967 1.00 63.69 104 LEU A N 1
ATOM 866 C CA . LEU A 1 104 ? -15.820 -9.280 -9.195 1.00 63.69 104 LEU A CA 1
ATOM 867 C C . LEU A 1 104 ? -15.258 -10.708 -9.222 1.00 63.69 104 LEU A C 1
ATOM 869 O O . LEU A 1 104 ? -14.258 -11.042 -8.594 1.00 63.69 104 LEU A O 1
ATOM 873 N N . GLN A 1 105 ? -15.878 -11.554 -10.043 1.00 62.69 105 GLN A N 1
ATOM 874 C CA . GLN A 1 105 ? -15.278 -12.788 -10.551 1.00 62.69 105 GLN A CA 1
ATOM 875 C C . GLN A 1 105 ? -14.607 -12.466 -11.892 1.00 62.69 105 GLN A C 1
ATOM 877 O O . GLN A 1 105 ? -15.223 -12.656 -12.943 1.00 62.69 105 GLN A O 1
ATOM 882 N N . PHE A 1 106 ? -13.375 -11.948 -11.875 1.00 66.44 106 PHE A N 1
ATOM 883 C CA . PHE A 1 106 ? -12.613 -11.765 -13.114 1.00 66.44 106 PHE A CA 1
ATOM 884 C C . PHE A 1 106 ? -12.385 -13.134 -13.753 1.00 66.44 106 PHE A C 1
ATOM 886 O O . PHE A 1 106 ? -11.683 -13.986 -13.204 1.00 66.44 106 PHE A O 1
ATOM 893 N N . LYS A 1 107 ? -13.011 -13.371 -14.904 1.00 61.69 107 LYS A N 1
ATOM 894 C CA . LYS A 1 107 ? -12.851 -14.628 -15.642 1.00 61.69 107 LYS A CA 1
ATOM 895 C C . LYS A 1 107 ? -11.587 -14.595 -16.483 1.00 61.69 107 LYS A C 1
ATOM 897 O O . LYS A 1 107 ? -11.034 -15.649 -16.794 1.00 61.69 107 LYS A O 1
ATOM 902 N N . LEU A 1 108 ? -11.148 -13.397 -16.868 1.00 63.75 108 LEU A N 1
ATOM 903 C CA . LEU A 1 108 ? -10.001 -13.176 -17.734 1.00 63.75 108 LEU A CA 1
ATOM 904 C C . LEU A 1 108 ? -9.093 -12.084 -17.161 1.00 63.75 108 LEU A C 1
ATOM 906 O O . LEU A 1 108 ? -9.552 -11.090 -16.609 1.00 63.75 108 LEU A O 1
ATOM 910 N N . VAL A 1 109 ? -7.782 -12.245 -17.355 1.00 65.62 109 VAL A N 1
ATOM 911 C CA . VAL A 1 109 ? -6.759 -11.312 -16.847 1.00 65.62 109 VAL A CA 1
ATOM 912 C C . VAL A 1 109 ? -6.957 -9.884 -17.373 1.00 65.62 109 VAL A C 1
ATOM 914 O O . VAL A 1 109 ? -6.696 -8.935 -16.644 1.00 65.62 109 VAL A O 1
ATOM 917 N N . HIS A 1 110 ? -7.441 -9.709 -18.608 1.00 67.56 110 HIS A N 1
ATOM 918 C CA . HIS A 1 110 ? -7.654 -8.371 -19.174 1.00 67.56 110 HIS A CA 1
ATOM 919 C C . HIS A 1 110 ? -8.751 -7.581 -18.443 1.00 67.56 110 HIS A C 1
ATOM 921 O O . HIS A 1 110 ? -8.605 -6.377 -18.292 1.00 67.56 110 HIS A O 1
ATOM 927 N N . GLU A 1 111 ? -9.793 -8.249 -17.931 1.00 67.62 111 GLU A N 1
ATOM 928 C CA . GLU A 1 111 ? -10.881 -7.601 -17.181 1.00 67.62 111 GLU A CA 1
ATOM 929 C C . GLU A 1 111 ? -10.345 -6.979 -15.881 1.00 67.62 111 GLU A C 1
ATOM 931 O O . GLU A 1 111 ? -10.742 -5.885 -15.490 1.00 67.62 111 GLU A O 1
ATOM 936 N N . TYR A 1 112 ? -9.392 -7.661 -15.237 1.00 70.88 112 TYR A N 1
ATOM 937 C CA . TYR A 1 112 ? -8.679 -7.134 -14.075 1.00 70.88 112 TYR A CA 1
ATOM 938 C C . TYR A 1 112 ? -7.780 -5.946 -14.448 1.00 70.88 112 TYR A C 1
ATOM 940 O O . TYR A 1 112 ? -7.723 -4.968 -13.708 1.00 70.88 112 TYR A O 1
ATOM 948 N N . MET A 1 113 ? -7.098 -6.009 -15.598 1.00 69.75 113 MET A N 1
ATOM 949 C CA . MET A 1 113 ? -6.228 -4.921 -16.062 1.00 69.75 113 MET A CA 1
ATOM 950 C C . MET A 1 113 ? -7.023 -3.648 -16.379 1.00 69.75 113 MET A C 1
ATOM 952 O O . MET A 1 113 ? -6.634 -2.578 -15.932 1.00 69.75 113 MET A O 1
ATOM 956 N N . GLU A 1 114 ? -8.147 -3.755 -17.094 1.00 70.69 114 GLU A N 1
ATOM 957 C CA . GLU A 1 114 ? -9.021 -2.608 -17.401 1.00 70.69 114 GLU A CA 1
ATOM 958 C C . GLU A 1 114 ? -9.554 -1.955 -16.122 1.00 70.69 114 GLU A C 1
ATOM 960 O O . GLU A 1 114 ? -9.419 -0.746 -15.930 1.00 70.69 114 GLU A O 1
ATOM 965 N N . TRP A 1 115 ? -10.063 -2.776 -15.200 1.00 71.06 115 TRP A N 1
ATOM 966 C CA . TRP A 1 115 ? -10.546 -2.315 -13.905 1.00 71.06 115 TRP A CA 1
ATOM 967 C C . TRP A 1 115 ? -9.454 -1.601 -13.092 1.00 71.06 115 TRP A C 1
ATOM 969 O O . TRP A 1 115 ? -9.704 -0.542 -12.515 1.00 71.06 115 TRP A O 1
ATOM 979 N N . ARG A 1 116 ? -8.232 -2.146 -13.078 1.00 68.25 116 ARG A N 1
ATOM 980 C CA . ARG A 1 116 ? -7.092 -1.577 -12.348 1.00 68.25 116 AR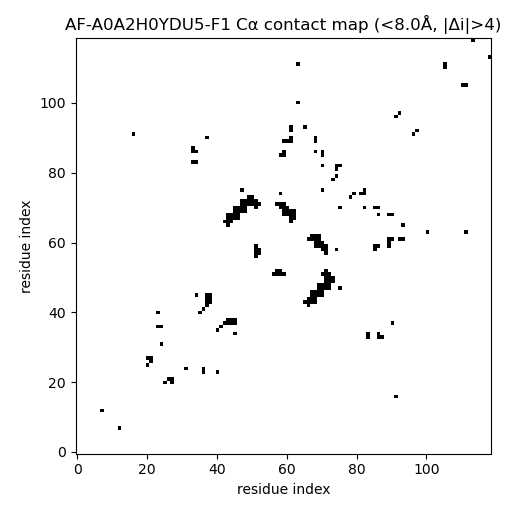G A CA 1
ATOM 981 C C . ARG A 1 116 ? -6.661 -0.218 -12.898 1.00 68.25 116 ARG A C 1
ATOM 983 O O . ARG A 1 116 ? -6.324 0.673 -12.124 1.00 68.25 116 ARG A O 1
ATOM 990 N N . GLU A 1 117 ? -6.653 -0.066 -14.217 1.00 70.31 117 GLU A N 1
ATOM 991 C CA . GLU A 1 117 ? -6.277 1.187 -14.885 1.00 70.31 117 GLU A CA 1
ATOM 992 C C . GLU A 1 117 ? -7.391 2.252 -14.803 1.00 70.31 117 GLU A C 1
ATOM 994 O O . GLU A 1 117 ? -7.181 3.402 -15.190 1.00 70.31 117 GLU A O 1
ATOM 999 N N . GLY A 1 118 ? -8.571 1.899 -14.272 1.00 61.53 118 GLY A N 1
ATOM 1000 C CA . GLY A 1 118 ? -9.724 2.796 -14.191 1.00 61.53 118 GLY A CA 1
ATOM 1001 C C . GLY A 1 118 ? -10.306 3.158 -15.562 1.00 61.53 118 GLY A C 1
ATOM 1002 O O . GLY A 1 118 ? -10.850 4.258 -15.706 1.00 61.53 118 GLY A O 1
ATOM 1003 N N . LEU A 1 119 ? -10.149 2.265 -16.550 1.00 42.94 119 LEU A N 1
ATOM 1004 C CA . LEU A 1 119 ? -10.674 2.392 -17.916 1.00 42.94 119 LEU A CA 1
ATOM 1005 C C . LEU A 1 119 ? -12.112 1.871 -18.036 1.00 42.94 119 LEU A C 1
ATOM 1007 O O . LEU A 1 119 ? -12.443 0.846 -17.399 1.00 42.94 119 LEU A O 1
#

Radius of gyration: 14.86 Å; Cα contacts (8 Å, |Δi|>4): 114; chains: 1; bounding box: 38×31×36 Å

Secondary structure (DSSP, 8-state):
---------HHHHHHHHHHHHHHH-TT-PSSP-HHHIIIIIS--EEEEETTHHHHH--SEEE-TTSSEEEEEHHHHHH-HHHHHHHHHHHHHHHHHTHHHHHH----SHHHHHHHHHT-

pLDDT: mean 87.15, std 13.62, range [42.94, 98.38]

Nearest PDB structures (foldseek):
  4jix-assembly1_A  TM=4.314E-01  e=1.834E-02  Methanocaldococcus jannaschii DSM 2661
  4jix-assembly1_B  TM=3.495E-01  e=1.464E-01  Methanocaldococcus jannaschii DSM 2661